Protein AF-A0A550GKK1-F1 (afdb_monomer)

Nearest PDB structures (foldseek):
  4c1n-assembly2_K  TM=9.054E-01  e=2.200E-03  Carboxydothermus hydrogenoformans

Foldseek 3Di:
DPQFQPDFDDDPVPDDDPDPPVVVLVVCLVVDVVSVVVVVVVVVVDDDDDLVPDPCNVVQVVQPVWGSGVDCVRRVVSCVVVPVPDPGPPDDPPDDDDD

Sequence (99 aa):
AISIGMIPEFPPMKIEQVGNAAGTGARMALISRRAREEAKEIAKRVKYVELAAQPEYNQVFLDAMLFPHRDLSRFPATVRRLGGGLVLCGLHRRQHGPG

Solvent-accessible surface area (backbone atoms only — not comparable to full-atom values): 6441 Å² total; per-residue (Å²): 96,52,74,58,37,76,38,81,71,67,71,77,93,75,71,80,88,77,75,64,54,70,63,53,49,51,56,46,36,70,80,27,72,67,54,38,51,50,52,51,60,49,58,75,69,62,78,88,78,67,58,90,77,40,88,60,43,65,60,56,51,62,38,53,69,33,75,38,30,66,65,56,84,67,36,57,69,51,51,66,74,58,61,87,65,76,78,58,86,84,58,83,77,85,80,78,82,94,129

Mean predicted aligned error: 8.61 Å

Structure (mmCIF, N/CA/C/O backbone):
data_AF-A0A550GKK1-F1
#
_entry.id   AF-A0A550GKK1-F1
#
loop_
_atom_site.group_PDB
_atom_site.id
_atom_site.type_symbol
_atom_site.label_atom_id
_atom_site.label_alt_id
_atom_site.label_comp_id
_atom_site.label_asym_id
_atom_site.label_entity_id
_atom_site.label_seq_id
_atom_site.pdbx_PDB_ins_code
_atom_site.Cartn_x
_atom_site.Cartn_y
_atom_site.Cartn_z
_atom_site.occupancy
_atom_site.B_iso_or_equiv
_atom_site.auth_seq_id
_atom_site.auth_comp_id
_atom_site.auth_asym_id
_atom_site.auth_atom_id
_atom_site.pdbx_PDB_model_num
ATOM 1 N N . ALA A 1 1 ? -5.297 2.707 -14.507 1.00 84.69 1 ALA A N 1
ATOM 2 C CA . ALA A 1 1 ? -4.283 2.465 -13.462 1.00 84.69 1 ALA A CA 1
ATOM 3 C C . ALA A 1 1 ? -3.074 1.692 -14.001 1.00 84.69 1 ALA A C 1
ATOM 5 O O . ALA A 1 1 ? -2.016 2.290 -14.091 1.00 84.69 1 ALA A O 1
ATOM 6 N N . ILE A 1 2 ? -3.217 0.433 -14.442 1.00 90.69 2 ILE A N 1
ATOM 7 C CA . ILE A 1 2 ? -2.076 -0.387 -14.921 1.00 90.69 2 ILE A CA 1
ATOM 8 C C . ILE A 1 2 ? -1.334 0.251 -16.111 1.00 90.69 2 ILE A C 1
ATOM 10 O O . ILE A 1 2 ? -0.113 0.326 -16.100 1.00 90.69 2 ILE A O 1
ATOM 14 N N . SER A 1 3 ? -2.056 0.788 -17.108 1.00 90.44 3 SER A N 1
ATOM 15 C CA . SER A 1 3 ? -1.436 1.368 -18.316 1.00 90.44 3 SER A CA 1
ATOM 16 C C . SER A 1 3 ? -0.470 2.527 -18.041 1.00 90.44 3 SER A C 1
ATOM 18 O O . SER A 1 3 ? 0.383 2.813 -18.870 1.00 90.44 3 SER A O 1
ATOM 20 N N . ILE A 1 4 ? -0.646 3.207 -16.906 1.00 90.94 4 ILE A N 1
ATOM 21 C CA . ILE A 1 4 ? 0.149 4.363 -16.478 1.00 90.94 4 ILE A CA 1
ATOM 22 C C . ILE A 1 4 ? 1.058 4.008 -15.294 1.00 90.94 4 ILE A C 1
ATOM 24 O O . ILE A 1 4 ? 1.444 4.892 -14.547 1.00 90.94 4 ILE A O 1
ATOM 28 N N . GLY A 1 5 ? 1.326 2.729 -15.019 1.00 92.56 5 GLY A N 1
ATOM 29 C CA . GLY A 1 5 ? 2.284 2.363 -13.969 1.00 92.56 5 GLY A CA 1
ATOM 30 C C . GLY A 1 5 ? 1.823 2.487 -12.521 1.00 92.56 5 GLY A C 1
ATOM 31 O O . GLY A 1 5 ? 2.525 2.039 -11.623 1.00 92.56 5 GLY A O 1
ATOM 32 N N . MET A 1 6 ? 0.643 3.059 -12.270 1.00 93.06 6 MET A N 1
ATOM 33 C CA . MET A 1 6 ? 0.149 3.328 -10.912 1.00 93.06 6 MET A CA 1
ATOM 34 C C . MET A 1 6 ? -0.018 2.055 -10.068 1.00 93.06 6 MET A C 1
ATOM 36 O O . MET A 1 6 ? 0.098 2.083 -8.848 1.00 93.06 6 MET A O 1
ATOM 40 N N . ILE A 1 7 ? -0.349 0.942 -10.719 1.00 91.62 7 ILE A N 1
ATOM 41 C CA . ILE A 1 7 ? -0.558 -0.365 -10.098 1.00 91.62 7 ILE A CA 1
ATOM 42 C C . ILE A 1 7 ? 0.249 -1.379 -10.920 1.00 91.62 7 ILE A C 1
ATOM 44 O O . ILE A 1 7 ? 0.231 -1.265 -12.150 1.00 91.62 7 ILE A O 1
ATOM 48 N N . PRO A 1 8 ? 0.933 -2.356 -10.289 1.00 90.81 8 PRO A N 1
ATOM 49 C CA . PRO A 1 8 ? 1.669 -3.388 -11.012 1.00 90.81 8 PRO A CA 1
ATOM 50 C C . PRO A 1 8 ? 0.759 -4.189 -11.945 1.00 90.81 8 PRO A C 1
ATOM 52 O O . PRO A 1 8 ? -0.451 -4.291 -11.740 1.00 90.81 8 PRO A O 1
ATOM 55 N N . GLU A 1 9 ? 1.347 -4.788 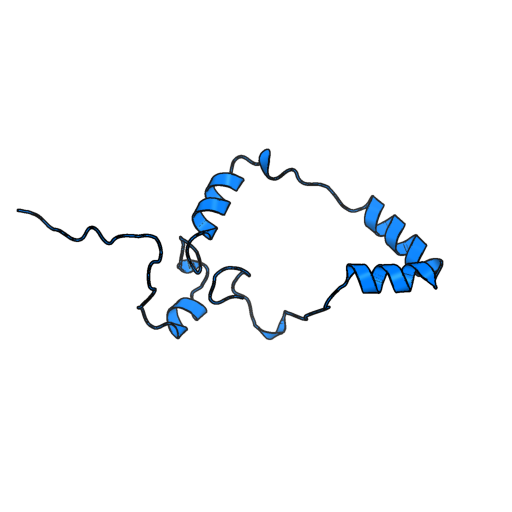-12.974 1.00 89.44 9 GLU A N 1
ATOM 56 C CA . GLU A 1 9 ? 0.599 -5.654 -13.874 1.00 89.44 9 GLU A CA 1
ATOM 57 C C . GLU A 1 9 ? 0.331 -7.017 -13.216 1.00 89.44 9 GLU A C 1
ATOM 59 O O . GLU A 1 9 ? 1.245 -7.728 -12.805 1.00 89.44 9 GLU A O 1
ATOM 64 N N . PHE A 1 10 ? -0.942 -7.387 -13.100 1.00 85.06 10 PHE A N 1
ATOM 65 C CA . PHE A 1 10 ? -1.391 -8.686 -12.597 1.00 85.06 10 PHE A CA 1
ATOM 66 C C . PHE A 1 10 ? -2.730 -9.067 -13.263 1.00 85.06 10 PHE A C 1
ATOM 68 O O . PHE A 1 10 ? -3.345 -8.228 -13.930 1.00 85.06 10 PHE A O 1
ATOM 75 N N . PRO A 1 11 ? -3.219 -10.314 -13.104 1.00 81.12 11 PRO A N 1
ATOM 76 C CA . PRO A 1 11 ? -4.478 -10.745 -13.711 1.00 81.12 11 PRO A CA 1
ATOM 77 C C . PRO A 1 11 ? -5.675 -9.867 -13.284 1.00 81.12 11 PRO A C 1
ATOM 79 O O . PRO A 1 11 ? -5.900 -9.721 -12.081 1.00 81.12 11 PRO A O 1
ATOM 82 N N . PRO A 1 12 ? -6.483 -9.330 -14.222 1.00 67.88 12 PRO A N 1
ATOM 83 C CA . PRO A 1 12 ? -7.536 -8.349 -13.923 1.00 67.88 12 PRO A CA 1
ATOM 84 C C . PRO A 1 12 ? -8.561 -8.773 -12.862 1.00 67.88 12 PRO A C 1
ATOM 86 O O . PRO A 1 12 ? -9.075 -7.927 -12.141 1.00 67.88 12 PRO A O 1
ATOM 89 N N . MET A 1 13 ? -8.822 -10.075 -12.717 1.00 72.50 13 MET A N 1
ATOM 90 C CA . MET A 1 13 ? -9.801 -10.634 -11.770 1.00 72.50 13 MET A CA 1
ATOM 91 C C . MET A 1 13 ? -9.402 -10.521 -10.283 1.00 72.50 13 MET A C 1
ATOM 93 O O . MET A 1 13 ? -10.095 -11.060 -9.429 1.00 72.50 13 MET A O 1
ATOM 97 N N . LYS A 1 14 ? -8.285 -9.857 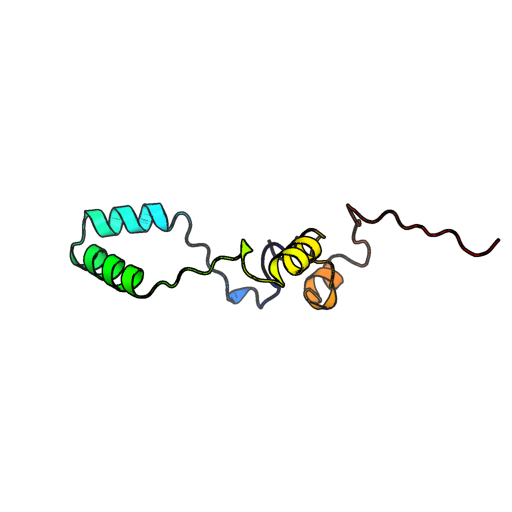-9.953 1.00 82.56 14 LYS A N 1
ATOM 98 C CA . LYS A 1 14 ? -7.760 -9.747 -8.579 1.00 82.56 14 LYS A CA 1
ATOM 99 C C . LYS A 1 14 ? -7.960 -8.376 -7.915 1.00 82.56 14 LYS A C 1
ATOM 101 O O . LYS A 1 14 ? -7.467 -8.191 -6.806 1.00 82.56 14 LYS A O 1
ATOM 106 N N . ILE A 1 15 ? -8.638 -7.418 -8.560 1.00 85.44 15 ILE A N 1
ATOM 107 C CA . ILE A 1 15 ? -8.904 -6.087 -7.973 1.00 85.44 15 ILE A CA 1
ATOM 108 C C . ILE A 1 15 ? -10.380 -5.924 -7.683 1.00 85.44 15 ILE A C 1
ATOM 110 O O . ILE A 1 15 ? -11.210 -6.086 -8.573 1.00 85.44 15 ILE A O 1
ATOM 114 N N . GLU A 1 16 ? -10.671 -5.455 -6.479 1.00 88.81 16 GLU A N 1
ATOM 115 C CA . GLU A 1 16 ? -11.967 -4.901 -6.124 1.00 88.81 16 GLU A CA 1
ATOM 116 C C . GLU A 1 16 ? -11.797 -3.460 -5.630 1.00 88.81 16 GLU A C 1
ATOM 118 O O . GLU A 1 16 ? -10.877 -3.146 -4.870 1.00 88.81 16 GLU A O 1
ATOM 123 N N . GLN A 1 17 ? -12.679 -2.564 -6.072 1.00 89.94 17 GLN A N 1
ATOM 124 C CA . GLN A 1 17 ? -12.717 -1.191 -5.582 1.00 89.94 17 GLN A CA 1
ATOM 125 C C . GLN A 1 17 ? -13.630 -1.105 -4.355 1.00 89.94 17 GLN A C 1
ATOM 127 O O . GLN A 1 17 ? -14.844 -1.222 -4.470 1.00 89.94 17 GLN A O 1
ATOM 132 N N . VAL A 1 18 ? -13.053 -0.802 -3.193 1.00 94.25 18 VAL A N 1
ATOM 133 C CA . VAL A 1 18 ? -13.794 -0.699 -1.917 1.00 94.25 18 VAL A CA 1
ATOM 134 C C . VAL A 1 18 ? -14.305 0.715 -1.593 1.00 94.25 18 VAL A C 1
ATOM 136 O O . VAL A 1 18 ? -14.937 0.943 -0.562 1.00 94.25 18 VAL A O 1
ATOM 139 N N . GLY A 1 19 ? -14.021 1.696 -2.455 1.00 95.06 19 GLY A N 1
ATOM 140 C CA . GLY A 1 19 ? -14.387 3.098 -2.235 1.00 95.06 19 GLY A CA 1
ATOM 141 C C . GLY A 1 19 ? -13.686 3.713 -1.016 1.00 95.06 19 GLY A C 1
ATOM 142 O O . GLY A 1 19 ? -12.518 3.437 -0.747 1.00 95.06 19 GLY A O 1
ATOM 143 N N . ASN A 1 20 ? -14.388 4.574 -0.271 1.00 97.25 20 ASN A N 1
ATOM 144 C CA . ASN A 1 20 ? -13.841 5.212 0.929 1.00 97.25 20 ASN A CA 1
ATOM 145 C C . ASN A 1 20 ? -13.885 4.261 2.139 1.00 97.25 20 ASN A C 1
ATOM 147 O O . ASN A 1 20 ? -14.796 4.326 2.973 1.00 97.25 20 ASN A O 1
ATOM 151 N N . ALA A 1 21 ? -12.875 3.398 2.242 1.00 96.50 21 ALA A N 1
ATOM 152 C CA . ALA A 1 21 ? -12.734 2.453 3.346 1.00 96.50 21 ALA A CA 1
ATOM 153 C C . ALA A 1 21 ? -12.636 3.148 4.716 1.00 96.50 21 ALA A C 1
ATOM 155 O O . ALA A 1 21 ? -13.224 2.663 5.679 1.00 96.50 21 ALA A O 1
ATOM 156 N N . ALA A 1 22 ? -11.973 4.309 4.809 1.00 96.75 22 ALA A N 1
ATOM 157 C CA . ALA A 1 22 ? -11.851 5.058 6.062 1.00 96.75 22 ALA A CA 1
ATOM 158 C C . ALA A 1 22 ? -13.221 5.534 6.574 1.00 96.75 22 ALA A C 1
ATOM 160 O O . ALA A 1 22 ? -13.573 5.311 7.731 1.00 96.75 22 ALA A O 1
ATOM 161 N N . GLY A 1 23 ? -14.034 6.125 5.692 1.00 97.88 23 GLY A N 1
ATOM 162 C CA . GLY A 1 23 ? -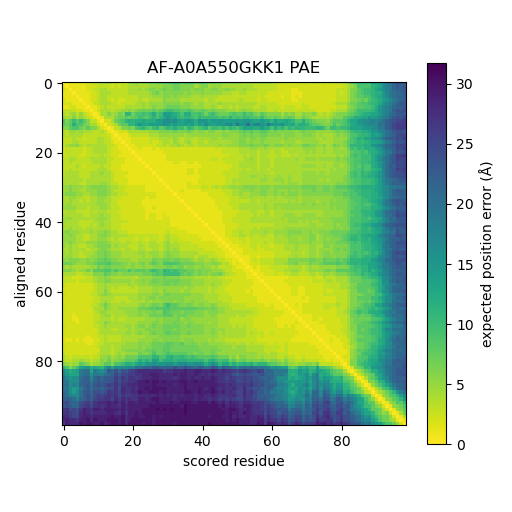15.388 6.565 6.029 1.00 97.88 23 GLY A CA 1
ATOM 163 C C . GLY A 1 23 ? -16.313 5.398 6.380 1.00 97.88 23 GLY A C 1
ATOM 164 O O . GLY A 1 23 ? -17.082 5.479 7.337 1.00 97.88 23 GLY A O 1
ATOM 165 N N . THR A 1 24 ? -16.231 4.295 5.632 1.00 97.88 24 THR A N 1
ATOM 166 C CA . THR A 1 24 ? -17.006 3.080 5.924 1.00 97.88 24 THR A CA 1
ATOM 167 C C . THR A 1 24 ? -16.609 2.466 7.265 1.00 97.88 24 THR A C 1
ATOM 169 O O . THR A 1 24 ? -17.485 2.216 8.093 1.00 97.88 24 THR A O 1
ATOM 172 N N . GLY A 1 25 ? -15.311 2.332 7.536 1.00 97.81 25 GLY A N 1
ATOM 173 C CA . GLY A 1 25 ? -14.793 1.847 8.813 1.00 97.81 25 GLY A CA 1
ATOM 174 C C . GLY A 1 25 ? -15.195 2.733 9.994 1.00 97.81 25 GLY A C 1
ATOM 175 O O . GLY A 1 25 ? -15.593 2.216 11.036 1.00 97.81 25 GLY A O 1
ATOM 176 N N . ALA A 1 26 ? -15.192 4.061 9.826 1.00 98.19 26 ALA A N 1
ATOM 177 C CA . ALA A 1 26 ? -15.640 4.993 10.861 1.00 98.19 26 ALA A CA 1
ATOM 178 C C . ALA A 1 26 ? -17.120 4.787 11.224 1.00 98.19 26 ALA A C 1
ATOM 180 O O . ALA A 1 26 ? -17.457 4.692 12.405 1.00 98.19 26 ALA A O 1
ATOM 181 N N . ARG A 1 27 ? -18.003 4.643 10.222 1.00 98.19 27 ARG A N 1
ATOM 182 C CA . ARG A 1 27 ? -19.426 4.338 10.461 1.00 98.19 27 ARG A CA 1
ATOM 183 C C . ARG A 1 27 ? -19.602 2.997 11.173 1.00 98.19 27 ARG A C 1
ATOM 185 O O . ARG A 1 27 ? -20.366 2.919 12.130 1.00 98.19 27 ARG A O 1
ATOM 192 N N . MET A 1 28 ? -18.866 1.965 10.753 1.00 98.25 28 MET A N 1
ATOM 193 C CA . MET A 1 28 ? -18.895 0.643 11.392 1.00 98.25 28 MET A CA 1
ATOM 194 C C . MET A 1 28 ? -18.461 0.713 12.862 1.00 98.25 28 MET A C 1
ATOM 196 O O . MET A 1 28 ? -19.152 0.199 13.741 1.00 98.25 28 MET A O 1
ATOM 200 N N . ALA A 1 29 ? -17.348 1.388 13.150 1.00 98.31 29 ALA A N 1
ATOM 201 C CA . ALA A 1 29 ? -16.825 1.538 14.504 1.00 98.31 29 ALA A CA 1
ATOM 202 C C . ALA A 1 29 ? -17.712 2.421 15.398 1.00 98.31 29 ALA A C 1
ATOM 204 O O . ALA A 1 29 ? -17.700 2.254 16.622 1.00 98.31 29 ALA A O 1
ATOM 205 N N . LEU 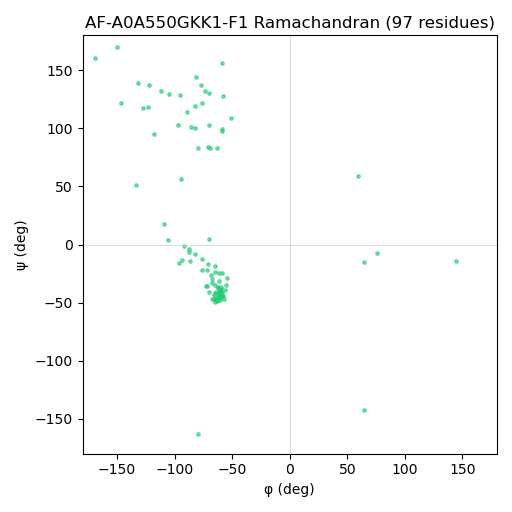A 1 30 ? -18.484 3.351 14.823 1.00 98.31 30 LEU A N 1
ATOM 206 C CA . LEU A 1 30 ? -19.428 4.191 15.562 1.00 98.31 30 LEU A CA 1
ATOM 207 C C . LEU A 1 30 ? -20.574 3.357 16.151 1.00 98.31 30 LEU A C 1
ATOM 209 O O . LEU A 1 30 ? -20.854 3.477 17.343 1.00 98.31 30 LEU A O 1
ATOM 213 N N . ILE A 1 31 ? -21.176 2.474 15.348 1.00 98.44 31 ILE A N 1
ATOM 214 C CA . ILE A 1 31 ? -22.370 1.701 15.735 1.00 98.44 31 ILE A CA 1
ATOM 215 C C . ILE A 1 31 ? -22.063 0.319 16.332 1.00 98.44 31 ILE A C 1
ATOM 217 O O . ILE A 1 31 ? -22.947 -0.299 16.918 1.00 98.44 31 ILE A O 1
ATOM 221 N N . SER A 1 32 ? -20.827 -0.185 16.212 1.00 98.69 32 SER A N 1
ATOM 222 C CA . SER A 1 32 ? -20.447 -1.525 16.682 1.00 98.69 32 SER A CA 1
ATOM 223 C C . SER A 1 32 ? -19.225 -1.501 17.597 1.00 98.69 32 SER A C 1
ATOM 225 O O . SER A 1 32 ? -18.106 -1.190 17.181 1.00 98.69 32 SER A O 1
ATOM 227 N N . ARG A 1 33 ? -19.421 -1.922 18.857 1.00 98.38 33 ARG A N 1
ATOM 228 C CA . ARG A 1 33 ? -18.321 -2.121 19.820 1.00 98.38 33 ARG A CA 1
ATOM 229 C C . ARG A 1 33 ? -17.340 -3.197 19.351 1.00 98.38 33 ARG A C 1
ATOM 231 O O . ARG A 1 33 ? -16.139 -3.022 19.518 1.00 98.38 33 ARG A O 1
ATOM 238 N N . ARG A 1 34 ? -17.840 -4.270 18.726 1.00 98.56 34 ARG A N 1
ATOM 239 C CA . ARG A 1 34 ? -17.007 -5.353 18.181 1.00 98.56 34 ARG A CA 1
ATOM 240 C C . ARG A 1 34 ? -16.095 -4.847 17.065 1.00 98.56 34 ARG A C 1
ATOM 242 O O . ARG A 1 34 ? -14.898 -5.088 17.126 1.00 98.56 34 ARG A O 1
ATOM 249 N N . ALA A 1 35 ? -16.643 -4.109 16.097 1.00 98.38 35 ALA A N 1
ATOM 250 C CA . ALA A 1 35 ? -15.853 -3.548 14.997 1.00 98.38 35 ALA A CA 1
ATOM 251 C C . ALA A 1 35 ? -14.796 -2.555 15.507 1.00 98.38 35 ALA A C 1
ATOM 253 O O . ALA A 1 35 ? -13.676 -2.507 15.007 1.00 98.38 35 ALA A O 1
ATOM 254 N N . ARG A 1 36 ? -15.135 -1.781 16.546 1.00 98.44 36 ARG A N 1
ATOM 255 C CA . ARG A 1 36 ? -14.188 -0.875 17.203 1.00 98.44 36 ARG A CA 1
ATOM 256 C C . ARG A 1 36 ? -13.034 -1.618 17.874 1.00 98.44 36 ARG A C 1
ATOM 258 O O . ARG A 1 36 ? -11.903 -1.152 17.795 1.00 98.44 36 ARG A O 1
ATOM 265 N N . GLU A 1 37 ? -13.305 -2.739 18.535 1.00 98.50 37 GLU A N 1
ATOM 266 C CA . GLU A 1 37 ? -12.257 -3.546 19.167 1.00 98.50 37 GLU A CA 1
ATOM 267 C C . GLU A 1 37 ? -11.376 -4.240 18.123 1.00 98.50 37 GLU A C 1
ATOM 269 O O . GLU A 1 37 ? -10.154 -4.201 18.220 1.00 98.50 37 GLU A O 1
ATOM 274 N N . GLU A 1 38 ? -11.975 -4.761 17.051 1.00 98.31 38 GLU A N 1
ATOM 275 C CA . GLU A 1 38 ? -11.237 -5.322 15.917 1.00 98.31 38 GLU A CA 1
ATOM 276 C C . GLU A 1 38 ? -10.280 -4.296 15.290 1.00 98.31 38 GLU A C 1
ATOM 278 O O . GLU A 1 38 ? -9.111 -4.605 15.051 1.00 98.31 38 GLU A O 1
ATOM 283 N N . ALA A 1 39 ? -10.731 -3.052 15.097 1.00 98.00 39 ALA A N 1
ATOM 284 C CA . ALA A 1 39 ? -9.884 -1.976 14.590 1.00 98.00 39 ALA A CA 1
ATOM 285 C C . ALA A 1 39 ? -8.671 -1.700 15.500 1.00 98.00 39 ALA A C 1
ATOM 287 O O . ALA A 1 39 ? -7.571 -1.474 14.993 1.00 98.00 39 ALA A O 1
ATOM 288 N N . LYS A 1 40 ? -8.831 -1.769 16.832 1.00 98.06 40 LYS A N 1
ATOM 289 C CA . LYS A 1 40 ? -7.707 -1.634 17.778 1.00 98.06 40 LYS A CA 1
ATOM 290 C C . LYS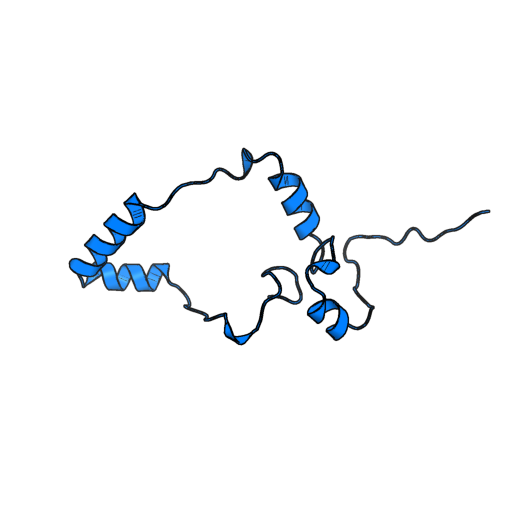 A 1 40 ? -6.720 -2.793 17.658 1.00 98.06 40 LYS A C 1
ATOM 292 O O . LYS A 1 40 ? -5.514 -2.562 17.641 1.00 98.06 40 LYS A O 1
ATOM 297 N N . GLU A 1 41 ? -7.210 -4.026 17.548 1.00 98.31 41 GLU A N 1
ATOM 298 C CA . GLU A 1 41 ? -6.350 -5.206 17.391 1.00 98.31 41 GLU A CA 1
ATOM 299 C C . GLU A 1 41 ? -5.613 -5.217 16.049 1.00 98.31 41 GLU A C 1
ATOM 301 O O . GLU A 1 41 ? -4.478 -5.683 15.952 1.00 98.31 41 GLU A O 1
ATOM 306 N N . ILE A 1 42 ? -6.223 -4.686 14.988 1.00 97.69 42 ILE A N 1
ATOM 307 C CA . ILE A 1 42 ? -5.526 -4.438 13.722 1.00 97.69 42 ILE A CA 1
ATOM 308 C C . ILE A 1 42 ? -4.439 -3.380 13.927 1.00 97.69 42 ILE A C 1
ATOM 310 O O . ILE A 1 42 ? -3.291 -3.637 13.575 1.00 97.69 42 ILE A O 1
ATOM 314 N N . ALA A 1 43 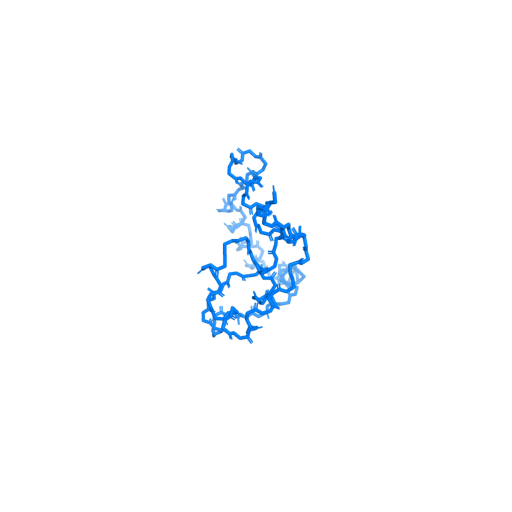? -4.758 -2.240 14.549 1.00 97.38 43 ALA A N 1
ATOM 315 C CA . ALA A 1 43 ? -3.801 -1.155 14.768 1.00 97.38 43 ALA A CA 1
ATOM 316 C C . ALA A 1 43 ? -2.547 -1.610 15.536 1.00 97.38 43 ALA A C 1
ATOM 318 O O . ALA A 1 43 ? -1.440 -1.242 15.156 1.00 97.38 43 ALA A O 1
ATOM 319 N N . LYS A 1 44 ? -2.695 -2.482 16.544 1.00 97.81 44 LYS A N 1
ATOM 320 C CA . LYS A 1 44 ? -1.565 -3.078 17.285 1.00 97.81 44 LYS A CA 1
ATOM 321 C C . LYS A 1 44 ? -0.626 -3.929 16.418 1.00 97.81 44 LYS A C 1
ATOM 323 O O . LYS A 1 44 ? 0.528 -4.125 16.785 1.00 97.81 44 LYS A O 1
ATOM 328 N N . ARG A 1 45 ? -1.114 -4.471 15.298 1.00 97.56 45 ARG A N 1
ATOM 329 C CA . ARG A 1 45 ? -0.358 -5.359 14.395 1.00 97.56 45 ARG A CA 1
ATOM 330 C C . ARG A 1 45 ? 0.260 -4.628 13.203 1.00 97.56 45 ARG A C 1
ATOM 332 O O . ARG A 1 45 ? 1.133 -5.192 12.542 1.00 97.56 45 ARG A O 1
ATOM 339 N N . VAL A 1 46 ? -0.183 -3.405 12.909 1.00 97.00 46 VAL A N 1
ATOM 340 C CA . VAL A 1 46 ? 0.360 -2.596 11.812 1.00 97.00 46 VAL A CA 1
ATOM 341 C C . VAL A 1 46 ? 1.775 -2.143 12.166 1.00 97.00 46 VAL A C 1
ATOM 343 O O . VAL A 1 46 ? 2.017 -1.603 13.242 1.00 97.00 46 VAL A O 1
ATOM 346 N N . LYS A 1 47 ? 2.713 -2.345 11.239 1.00 96.50 47 LYS A N 1
ATOM 347 C CA . LYS A 1 47 ? 4.096 -1.876 11.365 1.00 96.50 47 LYS A CA 1
ATOM 348 C C . LYS A 1 47 ? 4.307 -0.668 10.467 1.00 96.50 47 LYS A C 1
ATOM 350 O O . LYS A 1 47 ? 3.987 -0.718 9.281 1.00 96.50 47 LYS A O 1
ATOM 355 N N . TYR A 1 48 ? 4.857 0.397 11.035 1.00 95.06 48 TYR A N 1
ATOM 356 C CA . TYR A 1 48 ? 5.293 1.555 10.267 1.00 95.06 48 TYR A CA 1
ATOM 357 C C . TYR A 1 48 ? 6.622 1.253 9.568 1.00 95.06 48 TYR A C 1
ATOM 359 O O . TYR A 1 48 ? 7.519 0.659 10.167 1.00 95.06 48 TYR A O 1
ATOM 367 N N . VAL A 1 49 ? 6.735 1.665 8.306 1.00 93.69 49 VAL A N 1
ATOM 368 C CA . VAL A 1 49 ? 7.967 1.587 7.517 1.00 93.69 49 VAL A CA 1
ATOM 369 C C . VAL A 1 49 ? 8.295 2.992 7.033 1.00 93.69 49 VAL A C 1
ATOM 371 O O . VAL A 1 49 ? 7.517 3.595 6.294 1.00 93.69 49 VAL A O 1
ATOM 374 N N . GLU A 1 50 ? 9.447 3.512 7.448 1.00 95.06 50 GLU A N 1
ATOM 375 C CA . GLU A 1 50 ? 9.926 4.829 7.036 1.00 95.06 50 GLU A CA 1
ATOM 376 C C . GLU A 1 50 ? 10.616 4.744 5.672 1.00 95.06 50 GLU A C 1
ATOM 378 O O . GLU A 1 50 ? 11.772 4.335 5.564 1.00 95.06 50 GLU A O 1
ATOM 383 N N . LEU A 1 51 ? 9.892 5.123 4.617 1.00 94.69 51 LEU A N 1
ATOM 384 C CA . LEU A 1 51 ? 10.378 5.022 3.236 1.00 94.69 51 LEU A CA 1
ATOM 385 C C . LEU A 1 51 ? 11.584 5.927 2.955 1.00 94.69 51 LEU A C 1
ATOM 387 O O . LEU A 1 51 ? 12.478 5.524 2.221 1.00 94.69 51 LEU A O 1
ATOM 391 N N . ALA A 1 52 ? 11.646 7.113 3.569 1.00 90.69 52 ALA A N 1
ATOM 392 C CA . ALA A 1 52 ? 12.762 8.047 3.392 1.00 90.69 52 ALA A CA 1
ATOM 393 C C . ALA A 1 52 ? 14.097 7.502 3.932 1.00 90.69 52 ALA A C 1
ATOM 395 O O . ALA A 1 52 ? 15.158 7.920 3.477 1.00 90.69 52 ALA A O 1
ATOM 396 N N . ALA A 1 53 ? 14.042 6.560 4.876 1.00 92.81 53 ALA A N 1
ATOM 397 C CA . ALA A 1 53 ? 15.212 5.883 5.421 1.00 92.81 53 ALA A CA 1
ATOM 398 C C . ALA A 1 53 ? 15.628 4.644 4.603 1.00 92.81 53 ALA A C 1
ATOM 400 O O . ALA A 1 53 ? 16.662 4.049 4.899 1.00 92.81 53 ALA A O 1
ATOM 401 N N . GLN A 1 54 ? 14.843 4.230 3.598 1.00 95.62 54 GLN A N 1
ATOM 402 C CA . GLN A 1 54 ? 15.179 3.086 2.747 1.00 95.62 54 GLN A CA 1
ATOM 403 C C . GLN A 1 54 ? 16.151 3.521 1.637 1.00 95.62 54 GLN A C 1
ATOM 405 O O . GLN A 1 54 ? 15.775 4.364 0.814 1.00 95.62 54 GLN A O 1
ATOM 410 N N . PRO A 1 55 ? 17.368 2.950 1.562 1.00 93.75 55 PRO A N 1
ATOM 411 C CA . PRO 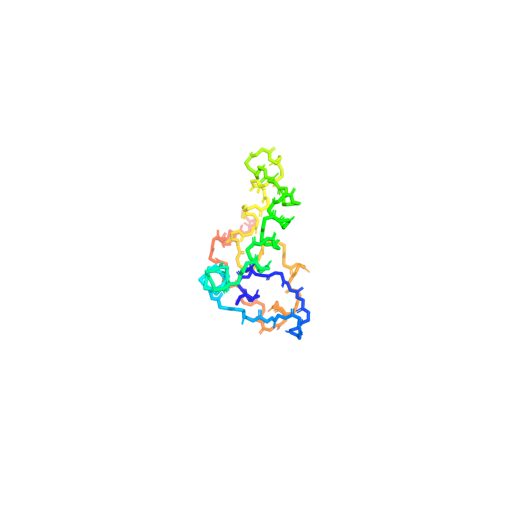A 1 55 ? 18.382 3.357 0.586 1.00 93.75 55 PRO A CA 1
ATOM 412 C C . PRO A 1 55 ? 17.905 3.303 -0.873 1.00 93.75 55 PRO A C 1
ATOM 414 O O . PRO A 1 55 ? 18.274 4.147 -1.688 1.00 93.75 55 PRO A O 1
ATOM 417 N N . GLU A 1 56 ? 17.053 2.336 -1.210 1.00 95.06 56 GLU A N 1
ATOM 418 C CA . GLU A 1 56 ? 16.604 2.078 -2.577 1.00 95.06 56 GLU A CA 1
ATOM 419 C C . GLU A 1 56 ? 15.390 2.924 -2.986 1.00 95.06 56 GLU A C 1
ATOM 421 O O . GLU A 1 56 ? 15.075 3.009 -4.176 1.00 95.06 56 GLU A O 1
ATOM 426 N N . TYR A 1 57 ? 14.697 3.562 -2.033 1.00 95.00 57 TYR A N 1
ATOM 427 C CA . TYR A 1 57 ? 13.412 4.217 -2.297 1.00 95.00 57 TYR A CA 1
ATOM 428 C C . TYR A 1 57 ? 13.519 5.302 -3.368 1.00 95.00 57 TYR A C 1
ATOM 430 O O . TYR A 1 57 ? 12.700 5.343 -4.284 1.00 95.00 57 TYR A O 1
ATOM 438 N N . ASN A 1 58 ? 14.552 6.146 -3.295 1.00 94.31 58 ASN A N 1
ATOM 439 C CA . ASN A 1 58 ? 14.743 7.237 -4.251 1.00 94.31 58 ASN A CA 1
ATOM 440 C C . ASN A 1 58 ? 14.900 6.720 -5.685 1.00 94.31 58 ASN A C 1
ATOM 442 O O . ASN A 1 58 ? 14.297 7.268 -6.606 1.00 94.31 58 ASN A O 1
ATOM 446 N N . GLN A 1 59 ? 15.666 5.643 -5.872 1.00 94.56 59 GLN A N 1
ATOM 447 C CA . GLN A 1 59 ? 15.866 5.046 -7.189 1.00 94.56 59 GLN A CA 1
ATOM 448 C C . GLN A 1 59 ? 14.565 4.425 -7.713 1.00 94.56 59 GLN A C 1
ATOM 450 O O . GLN A 1 59 ? 14.162 4.705 -8.841 1.00 94.56 59 GLN A O 1
ATOM 455 N N . VAL A 1 60 ? 13.861 3.658 -6.873 1.00 94.44 60 VAL A N 1
ATOM 456 C CA . VAL A 1 60 ? 12.565 3.051 -7.224 1.00 94.44 60 VAL A CA 1
ATOM 457 C C . VAL A 1 60 ? 11.529 4.118 -7.588 1.00 94.44 60 VAL A C 1
ATOM 459 O O . VAL A 1 60 ? 10.779 3.951 -8.548 1.00 94.44 60 VAL A O 1
ATOM 462 N N . PHE A 1 61 ? 11.494 5.226 -6.850 1.00 94.56 61 PHE A N 1
ATOM 463 C CA . PHE A 1 61 ? 10.580 6.334 -7.103 1.00 94.56 61 PHE A CA 1
ATOM 464 C C . PHE A 1 61 ? 10.866 7.023 -8.442 1.00 94.56 61 PHE A C 1
ATOM 466 O O . PHE A 1 61 ? 9.941 7.223 -9.228 1.00 94.56 61 PHE A O 1
ATOM 473 N N . LEU A 1 62 ? 12.135 7.331 -8.738 1.00 94.50 62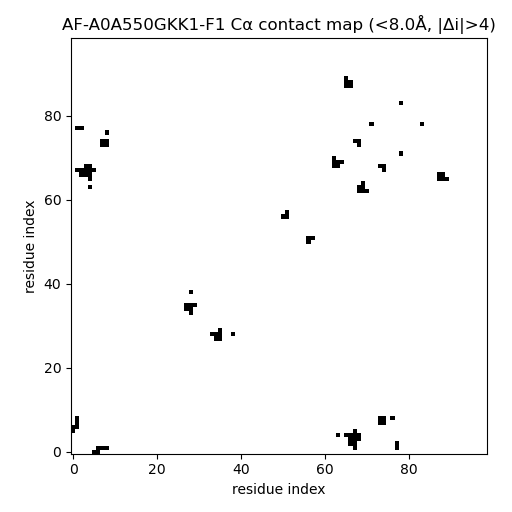 LEU A N 1
ATOM 474 C CA . LEU A 1 62 ? 12.538 7.917 -10.022 1.00 94.50 62 LEU A CA 1
ATOM 475 C C . LEU A 1 62 ? 12.208 6.996 -11.202 1.00 94.50 62 LEU A C 1
ATOM 477 O O . LEU A 1 62 ? 11.705 7.458 -12.225 1.00 94.50 62 LEU A O 1
ATOM 481 N N . ASP A 1 63 ? 12.436 5.691 -11.057 1.00 94.00 63 ASP A N 1
ATOM 482 C CA . ASP A 1 63 ? 12.126 4.720 -12.108 1.00 94.00 63 ASP A CA 1
ATOM 483 C C . ASP A 1 63 ? 10.612 4.578 -12.347 1.00 94.00 63 ASP A C 1
ATOM 485 O O . ASP A 1 63 ? 10.183 4.337 -13.480 1.00 94.00 63 ASP A O 1
ATOM 489 N N . ALA A 1 64 ? 9.798 4.793 -11.310 1.00 94.06 64 ALA A N 1
ATOM 490 C CA . ALA A 1 64 ? 8.339 4.791 -11.385 1.00 94.06 64 ALA A CA 1
ATOM 491 C C . ALA A 1 64 ? 7.723 6.114 -11.883 1.00 94.06 64 ALA A C 1
ATOM 493 O O . ALA A 1 64 ? 6.522 6.149 -12.145 1.00 94.06 64 ALA A O 1
ATOM 494 N N . MET A 1 65 ? 8.504 7.192 -12.051 1.00 93.50 65 MET A N 1
ATOM 495 C CA . MET A 1 65 ? 8.001 8.446 -12.640 1.00 93.50 65 MET A CA 1
ATOM 496 C C . MET A 1 65 ? 7.736 8.342 -14.146 1.00 93.50 65 MET A C 1
ATOM 498 O O . MET A 1 65 ? 6.981 9.143 -14.698 1.00 93.50 65 MET A O 1
ATOM 502 N N . LEU A 1 66 ? 8.374 7.387 -14.828 1.00 92.38 66 LEU A N 1
ATOM 503 C CA . LEU A 1 66 ? 8.121 7.124 -16.241 1.00 92.38 66 LEU A CA 1
ATOM 504 C C . LEU A 1 66 ? 6.869 6.266 -16.402 1.00 92.38 66 LEU A C 1
ATOM 506 O O . LEU A 1 66 ? 6.633 5.345 -15.630 1.00 92.38 66 LEU A O 1
ATOM 510 N N . PHE A 1 67 ? 6.099 6.519 -17.457 1.00 91.56 67 PHE A N 1
ATOM 511 C CA . PHE A 1 67 ? 4.893 5.755 -17.754 1.00 91.56 67 PHE A CA 1
ATOM 512 C C . PHE A 1 67 ? 5.183 4.631 -18.758 1.00 91.56 67 PHE A C 1
ATOM 514 O O . PHE A 1 67 ? 5.720 4.924 -19.825 1.00 91.56 67 PHE A O 1
ATOM 521 N N . PRO A 1 68 ? 4.804 3.366 -18.483 1.00 92.12 68 PRO A N 1
ATOM 522 C CA . PRO A 1 68 ? 4.286 2.849 -17.211 1.00 92.12 68 PRO A CA 1
ATOM 523 C C . PRO A 1 68 ? 5.374 2.640 -16.140 1.00 92.12 68 PRO A C 1
ATOM 525 O O . PRO A 1 68 ? 5.054 2.567 -14.965 1.00 92.12 68 PRO A O 1
ATOM 528 N N . HIS A 1 69 ? 6.638 2.490 -16.527 1.00 93.56 69 HIS A N 1
ATOM 529 C CA . HIS A 1 69 ? 7.794 2.400 -15.630 1.00 93.56 69 HIS A CA 1
ATOM 530 C C . HIS A 1 69 ? 9.063 2.506 -16.487 1.00 93.56 69 HIS A C 1
ATOM 532 O O . HIS A 1 69 ? 9.005 2.233 -17.690 1.00 93.56 69 HIS A O 1
ATOM 538 N N . ARG A 1 70 ? 10.221 2.841 -15.904 1.00 93.44 70 ARG A N 1
ATOM 539 C CA . ARG A 1 70 ? 11.508 2.826 -16.626 1.00 93.44 70 ARG A CA 1
ATOM 540 C C . ARG A 1 70 ? 11.827 1.456 -17.219 1.00 93.44 70 ARG A C 1
ATOM 542 O O . ARG A 1 70 ? 12.223 1.342 -18.374 1.00 93.44 70 ARG A O 1
ATOM 549 N N . ASP A 1 71 ? 11.653 0.424 -16.406 1.00 93.19 71 ASP A N 1
ATOM 550 C CA . ASP A 1 71 ? 11.739 -0.973 -16.827 1.00 93.19 71 ASP A CA 1
ATOM 551 C C . ASP A 1 71 ? 10.390 -1.471 -17.376 1.00 93.19 71 ASP A C 1
ATOM 553 O O . ASP A 1 71 ? 9.475 -1.804 -16.617 1.00 93.19 71 ASP A O 1
ATOM 557 N N . LEU A 1 72 ? 10.285 -1.529 -18.706 1.00 91.75 72 LEU A N 1
ATOM 558 C CA . LEU A 1 72 ? 9.095 -1.991 -19.425 1.00 91.75 72 LEU A CA 1
ATOM 559 C C . LEU A 1 72 ? 8.860 -3.504 -19.315 1.00 91.75 72 LEU A C 1
ATOM 561 O O . LEU A 1 72 ? 7.743 -3.959 -19.572 1.00 91.75 72 LEU A O 1
ATOM 565 N N . SER A 1 73 ? 9.864 -4.288 -18.906 1.00 91.62 73 SER A N 1
ATOM 566 C CA . SER A 1 73 ? 9.703 -5.736 -18.717 1.00 91.62 73 SER A CA 1
ATOM 567 C C . SER A 1 73 ? 8.725 -6.073 -17.584 1.00 91.62 73 SER A C 1
ATOM 569 O O . SER A 1 73 ? 8.153 -7.160 -17.567 1.00 91.62 73 SER A O 1
ATOM 571 N N . ARG A 1 74 ? 8.454 -5.108 -16.692 1.00 91.75 74 ARG A N 1
ATOM 572 C CA . ARG A 1 74 ? 7.451 -5.195 -15.619 1.00 91.75 74 ARG A CA 1
ATOM 573 C C . ARG A 1 74 ? 6.002 -5.036 -16.105 1.00 91.75 74 ARG A C 1
ATOM 575 O O . ARG A 1 74 ? 5.085 -5.303 -15.334 1.00 91.75 74 ARG A O 1
ATOM 582 N N . PHE A 1 75 ? 5.791 -4.596 -17.351 1.00 93.31 75 PHE A N 1
ATOM 583 C CA . PHE A 1 75 ? 4.469 -4.303 -17.930 1.00 93.31 75 PHE A CA 1
ATOM 584 C C . PHE A 1 75 ? 4.278 -4.896 -19.347 1.00 93.31 75 PHE A C 1
ATOM 586 O O . PHE A 1 75 ? 3.898 -4.177 -20.283 1.00 93.31 75 PHE A O 1
ATOM 593 N N . PRO A 1 76 ? 4.544 -6.199 -19.560 1.00 91.81 76 PRO A N 1
ATOM 594 C CA . PRO A 1 76 ? 4.525 -6.810 -20.888 1.00 91.81 76 PRO A CA 1
ATOM 595 C C . PRO A 1 76 ? 3.166 -6.727 -21.602 1.00 91.81 76 PRO A C 1
ATOM 597 O O . PRO A 1 76 ? 3.124 -6.511 -22.816 1.00 91.81 76 PRO A O 1
ATOM 600 N N . ALA A 1 77 ? 2.038 -6.889 -20.903 1.00 90.06 77 ALA A N 1
ATOM 601 C CA . ALA A 1 77 ? 0.722 -6.817 -21.541 1.00 90.06 77 ALA A CA 1
ATOM 602 C C . ALA A 1 77 ? 0.363 -5.381 -21.944 1.00 90.06 77 ALA A C 1
ATOM 604 O O . ALA A 1 77 ? -0.214 -5.159 -23.012 1.00 90.06 77 ALA A O 1
ATOM 605 N N . THR A 1 78 ? 0.760 -4.399 -21.139 1.00 90.06 78 THR A N 1
ATOM 606 C CA . THR A 1 78 ? 0.596 -2.977 -21.447 1.00 90.06 78 THR A CA 1
ATOM 607 C C . THR A 1 78 ? 1.391 -2.575 -22.685 1.00 90.06 78 THR A C 1
ATOM 609 O O . THR A 1 78 ? 0.824 -1.937 -23.572 1.00 90.06 78 THR A O 1
ATOM 612 N N . VAL A 1 79 ? 2.652 -3.005 -22.798 1.00 89.69 79 VAL A N 1
ATOM 613 C CA . VAL A 1 79 ? 3.490 -2.749 -23.983 1.00 89.69 79 VAL A CA 1
ATOM 614 C C . VAL A 1 79 ? 2.872 -3.356 -25.244 1.00 89.69 79 VAL A C 1
ATOM 616 O O . VAL A 1 79 ? 2.774 -2.672 -26.262 1.00 89.69 79 VAL A O 1
ATOM 619 N N . ARG A 1 80 ? 2.384 -4.606 -25.174 1.00 89.31 80 ARG A N 1
ATOM 620 C CA . ARG A 1 80 ? 1.694 -5.252 -26.307 1.00 89.31 80 ARG A CA 1
ATOM 621 C C . ARG A 1 80 ? 0.464 -4.471 -26.763 1.00 89.31 80 ARG A C 1
ATOM 623 O O . ARG A 1 80 ? 0.241 -4.330 -27.958 1.00 89.31 80 ARG A O 1
ATOM 630 N N . ARG A 1 81 ? -0.326 -3.957 -25.819 1.00 86.06 81 ARG A N 1
ATOM 631 C CA . ARG A 1 81 ? -1.570 -3.231 -26.110 1.00 86.06 81 ARG A CA 1
ATOM 632 C C . ARG A 1 81 ? -1.336 -1.836 -26.695 1.00 86.06 81 ARG A C 1
ATOM 634 O O . ARG A 1 81 ? -2.137 -1.397 -27.508 1.00 86.06 81 ARG A O 1
ATOM 641 N N . LEU A 1 82 ? -0.288 -1.134 -26.263 1.00 81.38 82 LEU A N 1
ATOM 642 C CA . LEU A 1 82 ? -0.006 0.241 -26.697 1.00 81.38 82 LEU A CA 1
ATOM 643 C C . LEU A 1 82 ? 0.830 0.324 -27.987 1.00 81.38 82 LEU A C 1
ATOM 645 O O . LEU A 1 82 ? 1.051 1.421 -28.487 1.00 81.38 82 LEU A O 1
ATOM 649 N N . GLY A 1 83 ? 1.276 -0.810 -28.539 1.00 65.81 83 GLY A N 1
ATOM 650 C CA . GLY A 1 83 ? 1.835 -0.879 -29.891 1.00 65.81 83 GLY A CA 1
ATOM 651 C C . GLY A 1 83 ? 3.068 0.001 -30.115 1.00 65.81 83 GLY A C 1
ATOM 652 O O . GLY A 1 83 ? 3.033 0.873 -30.972 1.00 65.81 83 GLY A O 1
ATOM 653 N N . GLY A 1 84 ? 4.152 -0.199 -29.351 1.00 57.03 84 GLY A N 1
ATOM 654 C CA . GLY A 1 84 ? 5.496 0.363 -29.616 1.00 57.03 84 GLY A CA 1
ATOM 655 C C . GLY A 1 84 ? 5.654 1.897 -29.567 1.00 57.03 84 GLY A C 1
ATOM 656 O O . GLY A 1 84 ? 6.774 2.393 -29.468 1.00 57.03 84 GLY A O 1
ATOM 657 N N . GLY A 1 85 ? 4.558 2.654 -29.588 1.00 52.78 85 GLY A N 1
ATOM 658 C CA . GLY A 1 85 ? 4.499 4.110 -29.538 1.00 52.78 85 GLY A CA 1
ATOM 659 C C . GLY A 1 85 ? 4.296 4.618 -28.119 1.00 52.78 85 GLY A C 1
ATOM 660 O O . GLY A 1 85 ? 3.339 5.335 -27.842 1.00 52.78 85 GLY A O 1
ATOM 661 N N . LEU A 1 86 ? 5.177 4.241 -27.194 1.00 55.25 86 LEU A N 1
ATOM 662 C CA . LEU A 1 86 ? 5.230 4.921 -25.905 1.00 55.25 86 LEU A CA 1
ATOM 663 C C . LEU A 1 86 ? 5.798 6.323 -26.141 1.00 55.25 86 LEU A C 1
ATOM 665 O O . LEU A 1 86 ? 6.996 6.500 -26.369 1.00 55.25 86 LEU A O 1
ATOM 669 N N . VAL A 1 87 ? 4.904 7.315 -26.132 1.00 49.88 87 VAL A N 1
ATOM 670 C CA . VAL A 1 87 ? 5.253 8.729 -26.001 1.00 49.88 87 VAL A CA 1
ATOM 671 C C . VAL A 1 87 ? 5.990 8.864 -24.675 1.00 49.88 87 VAL A C 1
ATOM 673 O O . VAL A 1 87 ? 5.397 8.909 -23.600 1.00 49.88 87 VAL A O 1
ATOM 676 N N . LEU A 1 88 ? 7.316 8.863 -24.775 1.00 51.25 88 LEU A N 1
ATOM 677 C CA . LEU A 1 88 ? 8.247 9.198 -23.714 1.00 51.25 88 LEU A CA 1
ATOM 678 C C . LEU A 1 88 ? 8.029 10.664 -23.337 1.00 51.25 88 LEU A C 1
ATOM 680 O O . LEU A 1 88 ? 8.741 11.551 -23.803 1.00 51.25 88 LEU A O 1
ATOM 684 N N . CYS A 1 89 ? 7.042 10.934 -22.490 1.00 44.19 89 CYS A N 1
ATOM 685 C CA . CYS A 1 89 ? 6.968 12.204 -21.787 1.00 44.19 89 CYS A CA 1
ATOM 686 C C . CYS A 1 89 ? 8.118 12.222 -20.764 1.00 44.19 89 CYS A C 1
ATOM 688 O O . CYS A 1 89 ? 7.943 11.814 -19.622 1.00 44.19 89 CYS A O 1
ATOM 690 N N . GLY A 1 90 ? 9.324 12.585 -21.218 1.00 48.84 90 GLY A N 1
ATOM 691 C CA . GLY A 1 90 ? 10.507 12.748 -20.363 1.00 48.84 90 GLY A CA 1
ATOM 692 C C . GLY A 1 90 ? 11.856 12.334 -20.960 1.00 48.84 90 GLY A C 1
ATOM 693 O O . GLY A 1 90 ? 12.884 12.733 -20.427 1.00 48.84 90 GLY A O 1
ATOM 694 N N . LEU A 1 91 ? 11.900 11.598 -22.077 1.00 44.12 91 LEU A N 1
ATOM 695 C CA . LEU A 1 91 ? 13.163 11.282 -22.757 1.00 44.12 91 LEU A CA 1
ATOM 696 C C . LEU A 1 91 ? 13.150 11.874 -24.164 1.00 44.12 91 LEU A C 1
ATOM 698 O O . LEU A 1 91 ? 12.656 11.269 -25.115 1.00 44.12 91 LEU A O 1
ATOM 702 N N . HIS A 1 92 ? 13.733 13.069 -24.287 1.00 37.62 92 HIS A N 1
ATOM 703 C CA . HIS A 1 92 ? 14.256 13.560 -25.557 1.00 37.62 92 HIS A CA 1
ATOM 704 C C . HIS A 1 92 ? 15.163 12.461 -26.125 1.00 37.62 92 HIS A C 1
ATOM 706 O O . HIS A 1 92 ? 16.241 12.194 -25.590 1.00 37.62 92 HIS A O 1
ATOM 712 N N . ARG A 1 93 ? 14.722 11.797 -27.197 1.00 41.25 93 ARG A N 1
ATOM 713 C CA . ARG A 1 93 ? 15.601 10.959 -28.009 1.00 41.25 93 ARG A CA 1
ATOM 714 C C . ARG A 1 93 ? 16.724 11.860 -28.528 1.00 41.25 93 ARG A C 1
ATOM 716 O O . ARG A 1 93 ? 16.539 12.541 -29.530 1.00 41.25 93 ARG A O 1
ATOM 723 N N . ARG A 1 94 ? 17.902 11.849 -27.900 1.00 39.06 94 ARG A N 1
ATOM 724 C CA . ARG A 1 94 ? 19.131 12.184 -28.627 1.00 39.06 94 ARG A CA 1
ATOM 725 C C . ARG A 1 94 ? 19.415 11.023 -29.573 1.00 39.06 94 ARG A C 1
ATOM 727 O O . ARG A 1 94 ? 20.152 10.104 -29.245 1.00 39.06 94 ARG A O 1
ATOM 734 N N . GLN A 1 95 ? 18.768 11.054 -30.730 1.00 43.75 95 GLN A N 1
ATOM 735 C CA . GLN A 1 95 ? 19.306 10.429 -31.925 1.00 4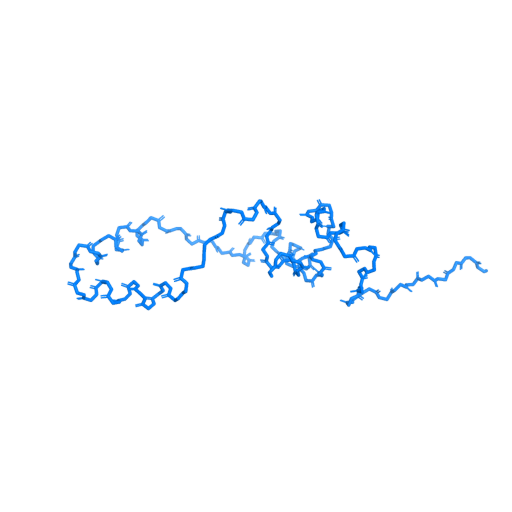3.75 95 GLN A CA 1
ATOM 736 C C . GLN A 1 95 ? 19.998 11.527 -32.727 1.00 43.75 95 GLN A C 1
ATOM 738 O O . GLN A 1 95 ? 19.326 12.325 -33.361 1.00 43.75 95 GLN A O 1
ATOM 743 N N . HIS A 1 96 ? 21.326 11.579 -32.671 1.00 37.44 96 HIS A N 1
ATOM 744 C CA . HIS A 1 96 ? 22.152 12.018 -33.795 1.00 37.44 96 HIS A CA 1
ATOM 745 C C . HIS A 1 96 ? 23.456 11.215 -33.738 1.00 37.44 96 HIS A C 1
ATOM 747 O O . HIS A 1 96 ? 24.099 11.152 -32.691 1.00 37.44 96 HIS A O 1
ATOM 753 N N . GLY A 1 97 ? 23.723 10.500 -34.835 1.00 32.56 97 GLY A N 1
ATOM 754 C CA . GLY A 1 97 ? 24.798 9.522 -35.014 1.00 32.56 97 GLY A CA 1
ATOM 755 C C . GLY A 1 97 ? 26.175 10.140 -35.296 1.00 32.56 97 GLY A C 1
ATOM 756 O O . GLY A 1 97 ? 26.371 11.321 -35.017 1.00 32.56 97 GLY A O 1
ATOM 757 N N . PRO A 1 98 ? 27.132 9.346 -35.819 1.00 43.38 98 PRO A N 1
ATOM 758 C CA . PRO A 1 98 ? 28.505 9.785 -36.020 1.00 43.38 98 PRO A CA 1
ATOM 759 C C . PRO A 1 98 ? 28.570 10.753 -37.206 1.00 43.38 98 PRO A C 1
ATOM 761 O O . PRO A 1 98 ? 28.006 10.477 -38.267 1.00 43.38 98 PRO A O 1
ATOM 764 N N . GLY A 1 99 ? 29.252 11.874 -37.003 1.00 39.44 99 GLY A N 1
ATOM 765 C CA . GLY A 1 99 ? 29.681 12.820 -38.028 1.00 39.44 99 GLY A CA 1
ATOM 766 C C . GLY A 1 99 ? 31.131 13.184 -37.773 1.00 39.44 99 GLY A C 1
ATOM 767 O O . GLY A 1 99 ? 31.498 13.232 -36.575 1.00 39.44 99 GLY A O 1
#

Secondary structure (DSSP, 8-state):
-GGGTSS----GGG------HHHHHHHHHHH-HHHHHHHHHHHHH-----GGG-TTHHHHHHHHTSSS-S-GGG-HHHHHHHTT----TT---------

pLDDT: mean 85.05, std 18.75, range [32.56, 98.69]

Radius of gyration: 20.87 Å; Cα contacts (8 Å, |Δi|>4): 50; chains: 1; bounding box: 52×24×58 Å